Protein AF-A0A7S0JJ02-F1 (afdb_monomer_lite)

Organism: NCBI:txid127549

pLDDT: mean 71.87, std 15.54, range [42.34, 89.69]

Secondary structure (DSSP, 8-state):
---------SSTTTTTT--EEEEE-S---SSSS-HHHHHHHHHHHHHH---EEEEEESS----TTTTT-SEEEEESGGG-HHHHHHHHHS--------------

Foldseek 3Di:
DDDDDDDDDPDPPPLQEDAAEAEDQQPADVQNDDPVVLVVLVVCCVPRVHFYEYEHEEDDDDHNVVSVGPYYDYPCPCVPPVNVVVVVPDPPPPPPPDDDDDDD

Sequence (104 aa):
ALTLLSRPARGEEESLGADLLLISDGELQDPPADEQTMAQLDLLRDAAGFAVHGLLIGRERPTPLDDLCDEVHTFLCAHDPLERLRAAGAPAAQRITDGEDLPP

Structure (mmCIF, N/CA/C/O backbone):
data_AF-A0A7S0JJ02-F1
#
_entry.id   AF-A0A7S0JJ02-F1
#
loop_
_atom_site.group_PDB
_atom_site.id
_atom_site.type_symbol
_atom_site.label_atom_id
_atom_site.label_alt_id
_atom_site.label_comp_id
_atom_site.label_asym_id
_atom_site.label_entity_id
_atom_site.label_seq_id
_atom_site.pdbx_PDB_ins_code
_atom_site.Cartn_x
_atom_site.Cartn_y
_atom_site.Cartn_z
_atom_site.occupancy
_atom_site.B_iso_or_equiv
_atom_site.auth_seq_id
_atom_site.auth_comp_id
_atom_site.auth_asym_id
_atom_site.auth_atom_id
_atom_site.pdbx_PDB_model_num
ATOM 1 N N . ALA A 1 1 ? 8.529 11.271 8.584 1.00 47.88 1 ALA A N 1
ATOM 2 C CA . ALA A 1 1 ? 7.418 10.762 9.403 1.00 47.88 1 ALA A CA 1
ATOM 3 C C . ALA A 1 1 ? 6.108 11.070 8.696 1.00 47.88 1 ALA A C 1
ATOM 5 O O . ALA A 1 1 ? 5.841 12.237 8.417 1.00 47.88 1 ALA A O 1
ATOM 6 N N . LEU A 1 2 ? 5.354 10.031 8.336 1.00 47.19 2 LEU A N 1
ATOM 7 C CA . LEU A 1 2 ? 3.969 10.159 7.883 1.00 47.19 2 LEU A CA 1
ATOM 8 C C . LEU A 1 2 ? 3.094 10.562 9.078 1.00 47.19 2 LEU A C 1
ATOM 10 O O . LEU A 1 2 ? 3.307 10.079 10.184 1.00 47.19 2 LEU A O 1
ATOM 14 N N . THR A 1 3 ? 2.138 11.467 8.875 1.00 47.56 3 THR A N 1
ATOM 15 C CA . THR A 1 3 ? 1.197 11.898 9.919 1.00 47.56 3 THR A CA 1
ATOM 16 C C . THR A 1 3 ? -0.223 11.695 9.418 1.00 47.56 3 THR A C 1
ATOM 18 O O . THR A 1 3 ? -0.605 12.253 8.389 1.00 47.56 3 THR A O 1
ATOM 21 N N . LEU A 1 4 ? -1.011 10.917 10.159 1.00 57.00 4 LEU A N 1
ATOM 22 C CA . LEU A 1 4 ? -2.439 10.749 9.907 1.00 57.00 4 LEU A CA 1
ATOM 23 C C . LEU A 1 4 ? -3.188 12.029 10.277 1.00 57.00 4 LEU A C 1
ATOM 25 O O . LEU A 1 4 ? -3.272 12.414 11.441 1.00 57.00 4 LEU A O 1
ATOM 29 N N . LEU A 1 5 ? -3.749 12.689 9.268 1.00 50.81 5 LEU A N 1
ATOM 30 C CA . LEU A 1 5 ? -4.644 13.826 9.449 1.00 50.81 5 LEU A CA 1
ATOM 31 C C . LEU A 1 5 ? -6.089 13.327 9.431 1.00 50.81 5 LEU A C 1
ATOM 33 O O . LEU A 1 5 ? -6.786 13.432 8.422 1.00 50.81 5 LEU A O 1
ATOM 37 N N . SER A 1 6 ? -6.557 12.781 10.549 1.00 52.38 6 SER A N 1
ATOM 38 C CA . SER A 1 6 ? -7.974 12.467 10.728 1.00 52.38 6 SER A CA 1
ATOM 39 C C . SER A 1 6 ? -8.756 13.773 10.900 1.00 52.38 6 SER A C 1
ATOM 41 O O . SER A 1 6 ? -8.690 14.449 11.928 1.00 52.38 6 SER A O 1
ATOM 43 N N . ARG A 1 7 ? -9.501 14.173 9.863 1.00 47.69 7 ARG A N 1
ATOM 44 C CA . ARG A 1 7 ? -10.527 15.211 10.018 1.00 47.69 7 ARG A CA 1
ATOM 45 C C . ARG A 1 7 ? -11.643 14.657 10.911 1.00 47.69 7 ARG A C 1
ATOM 47 O O . ARG A 1 7 ? -12.046 13.516 10.697 1.00 47.69 7 ARG A O 1
ATOM 54 N N . PRO A 1 8 ? -12.191 15.441 11.857 1.00 42.34 8 PRO A N 1
ATOM 55 C CA . PR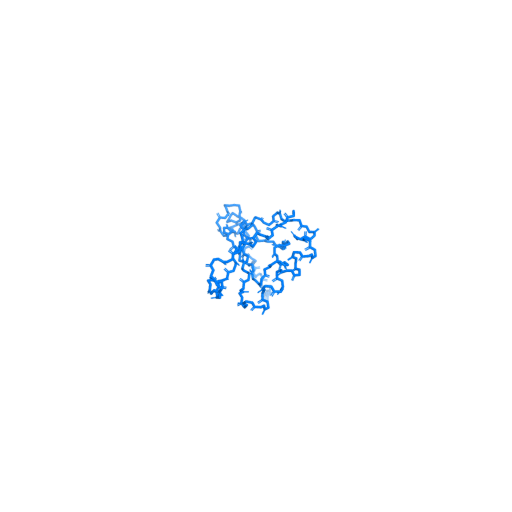O A 1 8 ? -13.420 15.044 12.526 1.00 42.34 8 PRO A CA 1
ATOM 56 C C . PRO A 1 8 ? -14.515 14.954 11.461 1.00 42.34 8 PRO A C 1
ATOM 58 O O . PRO A 1 8 ? -14.838 15.956 10.813 1.00 42.34 8 PRO A O 1
ATOM 61 N N . ALA A 1 9 ? -15.024 13.742 11.240 1.00 51.50 9 ALA A N 1
ATOM 62 C CA . ALA A 1 9 ? -16.113 13.482 10.316 1.00 51.50 9 ALA A CA 1
ATOM 63 C C . ALA A 1 9 ? -17.296 14.388 10.684 1.00 51.50 9 ALA A C 1
ATOM 65 O O . ALA A 1 9 ? -17.822 14.341 11.798 1.00 51.50 9 ALA A O 1
ATOM 66 N N . ARG A 1 10 ? -17.691 15.272 9.765 1.00 47.06 10 ARG A N 1
ATOM 67 C CA . ARG A 1 10 ? -18.959 15.994 9.879 1.00 47.06 10 ARG A CA 1
ATOM 68 C C . ARG A 1 10 ? -20.057 15.024 9.453 1.00 47.06 10 ARG A C 1
ATOM 70 O O . ARG A 1 10 ? -20.470 15.045 8.306 1.00 47.06 10 ARG A O 1
ATOM 77 N N . GLY A 1 11 ? -20.508 14.197 10.388 1.00 45.66 11 GLY A N 1
ATOM 78 C CA . GLY A 1 11 ? -21.528 13.176 10.151 1.00 45.66 11 GLY A CA 1
ATOM 79 C C . GLY A 1 11 ? -20.925 11.782 10.241 1.00 45.66 11 GLY A C 1
ATOM 80 O O . GLY A 1 11 ? -19.986 11.451 9.527 1.00 45.66 11 GLY A O 1
ATOM 81 N N . GLU A 1 12 ? -21.463 10.981 11.150 1.00 47.84 12 GLU A N 1
ATOM 82 C CA . GLU A 1 12 ? -20.958 9.669 11.575 1.00 47.84 12 GLU A CA 1
ATOM 83 C C . GLU A 1 12 ? -21.095 8.562 10.503 1.00 47.84 12 GLU A C 1
ATOM 85 O O . GLU A 1 12 ? -20.876 7.394 10.796 1.00 47.84 12 GLU A O 1
ATOM 90 N N . GLU A 1 13 ? -21.420 8.910 9.252 1.00 50.41 13 GLU A N 1
ATOM 91 C CA . GLU A 1 13 ? -21.792 7.952 8.199 1.00 50.41 13 GLU A CA 1
ATOM 92 C C . GLU A 1 13 ? -20.943 8.046 6.916 1.00 50.41 13 GLU A C 1
ATOM 94 O O . GLU A 1 13 ? -21.052 7.178 6.055 1.00 50.41 13 GLU A O 1
ATOM 99 N N . GLU A 1 14 ? -20.071 9.051 6.759 1.00 50.81 14 GLU A N 1
ATOM 100 C CA . GLU A 1 14 ? -19.434 9.332 5.453 1.00 50.81 14 GLU A CA 1
ATOM 101 C C . GLU A 1 14 ? -18.132 8.544 5.184 1.00 50.81 14 GLU A C 1
ATOM 103 O O . GLU A 1 14 ? -17.632 8.547 4.062 1.00 50.81 14 GLU A O 1
ATOM 108 N N . SER A 1 15 ? -17.597 7.825 6.179 1.00 52.25 15 SER A N 1
ATOM 109 C CA . SER A 1 15 ? -16.372 7.010 6.035 1.00 52.25 15 SER A CA 1
ATOM 110 C C . SER A 1 15 ? -16.631 5.503 5.922 1.00 52.25 15 SER A C 1
ATOM 112 O O . SER A 1 15 ? -15.682 4.724 5.838 1.00 52.25 15 SER A O 1
ATOM 114 N N . LEU A 1 16 ? -17.895 5.069 5.948 1.00 51.38 16 LEU A N 1
ATOM 115 C CA . LEU A 1 16 ? -18.254 3.657 5.810 1.00 51.38 16 LEU A CA 1
ATOM 116 C C . LEU A 1 16 ? -18.085 3.230 4.344 1.00 51.38 16 LEU A C 1
ATOM 118 O O . LEU A 1 16 ? -18.967 3.451 3.517 1.00 51.38 16 LEU A O 1
ATOM 122 N N . GLY A 1 17 ? -16.939 2.618 4.036 1.00 59.62 17 GLY A N 1
ATOM 123 C CA . GLY A 1 17 ? -16.667 1.974 2.746 1.00 59.62 17 GLY A CA 1
ATOM 124 C C . GLY A 1 17 ? -15.774 2.749 1.774 1.00 59.62 17 GLY A C 1
ATOM 125 O O . GLY A 1 17 ? -15.839 2.489 0.576 1.00 59.62 17 GLY A O 1
ATOM 126 N N . ALA A 1 18 ? -14.969 3.706 2.247 1.00 67.44 18 ALA A N 1
ATOM 127 C CA . ALA A 1 18 ? -13.978 4.373 1.403 1.00 67.44 18 ALA A CA 1
ATOM 128 C C . ALA A 1 18 ? -12.593 3.732 1.573 1.00 67.44 18 ALA A C 1
ATOM 130 O O . ALA A 1 18 ? -11.991 3.855 2.637 1.00 67.44 18 ALA A O 1
ATOM 131 N N . ASP A 1 19 ? -12.083 3.100 0.515 1.00 80.25 19 ASP A N 1
ATOM 132 C CA . ASP A 1 19 ? -10.701 2.615 0.457 1.00 80.25 19 ASP A CA 1
ATOM 133 C C . ASP A 1 19 ? -9.702 3.779 0.429 1.00 80.25 19 ASP A C 1
ATOM 135 O O . ASP A 1 19 ? -9.975 4.867 -0.094 1.00 80.25 19 ASP A O 1
ATOM 139 N N . LEU A 1 20 ? -8.519 3.549 0.994 1.00 82.00 20 LEU A N 1
ATOM 140 C CA . LEU A 1 20 ? -7.465 4.545 1.108 1.00 82.00 20 LEU A CA 1
ATOM 141 C C . LEU A 1 20 ? -6.383 4.276 0.061 1.00 82.00 20 LEU A C 1
ATOM 143 O O . LEU A 1 20 ? -5.756 3.226 0.070 1.00 82.00 20 LEU A O 1
ATOM 147 N N . LEU A 1 21 ? -6.144 5.237 -0.833 1.00 86.50 21 LEU A N 1
ATOM 148 C CA . LEU A 1 21 ? -5.090 5.148 -1.844 1.00 86.50 21 LEU A CA 1
ATOM 149 C C . LEU A 1 21 ? -3.874 5.989 -1.431 1.00 86.50 21 LEU A C 1
ATOM 151 O O . LEU A 1 21 ? -3.951 7.219 -1.381 1.00 86.50 21 LEU A O 1
ATOM 155 N N . LEU A 1 22 ? -2.741 5.336 -1.179 1.00 88.00 22 LEU A N 1
ATOM 156 C CA . LEU A 1 22 ? -1.443 5.963 -0.939 1.00 88.00 22 LEU A CA 1
ATOM 157 C C . LEU A 1 22 ? -0.646 6.026 -2.241 1.00 88.00 22 LEU A C 1
ATOM 159 O O . LEU A 1 22 ? -0.446 5.009 -2.887 1.00 88.00 22 LEU A O 1
ATOM 163 N N . ILE A 1 23 ? -0.136 7.197 -2.614 1.00 88.69 23 ILE A N 1
ATOM 164 C CA . ILE A 1 23 ? 0.703 7.362 -3.810 1.00 88.69 23 ILE A CA 1
ATOM 165 C C . ILE A 1 23 ? 2.105 7.780 -3.364 1.00 88.69 23 ILE A C 1
ATOM 167 O O . ILE A 1 23 ? 2.251 8.779 -2.658 1.00 88.69 23 ILE A O 1
ATOM 171 N N . SER A 1 24 ? 3.131 7.029 -3.766 1.00 87.38 24 SER A N 1
ATOM 172 C CA . SER A 1 24 ? 4.530 7.279 -3.393 1.00 87.38 24 SER A CA 1
ATOM 173 C C . SER A 1 24 ? 5.487 6.874 -4.519 1.00 87.38 24 SER A C 1
ATOM 175 O O . SER A 1 24 ? 5.177 6.003 -5.321 1.00 87.38 24 SER A O 1
ATOM 177 N N . ASP A 1 25 ? 6.664 7.491 -4.583 1.00 86.81 25 ASP A N 1
ATOM 178 C CA . ASP A 1 25 ? 7.802 7.084 -5.429 1.00 86.81 25 ASP A CA 1
ATOM 179 C C . ASP A 1 25 ? 8.700 6.016 -4.764 1.00 86.81 25 ASP A C 1
ATOM 181 O O . ASP A 1 25 ? 9.737 5.607 -5.306 1.00 86.81 25 ASP A O 1
ATOM 185 N N . GLY A 1 26 ? 8.305 5.559 -3.573 1.00 84.56 26 GLY A N 1
ATOM 186 C CA . GLY A 1 26 ? 9.024 4.560 -2.799 1.00 84.56 26 GLY A CA 1
ATOM 187 C C . GLY A 1 26 ? 10.226 5.111 -2.036 1.00 84.56 26 GLY A C 1
ATOM 188 O O . GLY A 1 26 ? 11.046 4.312 -1.583 1.00 84.56 26 GLY A O 1
ATOM 189 N N . GLU A 1 27 ? 10.378 6.433 -1.905 1.00 85.44 27 GLU A N 1
ATOM 190 C CA . GLU A 1 27 ? 11.388 7.066 -1.039 1.00 85.44 27 GLU A CA 1
ATOM 191 C C . GLU A 1 27 ? 10.840 7.311 0.377 1.00 85.44 27 GLU A C 1
ATOM 193 O O . GLU A 1 27 ? 10.851 8.420 0.916 1.00 85.44 27 GLU A O 1
ATOM 198 N N . LEU A 1 28 ? 10.326 6.244 0.991 1.00 84.00 28 LEU A N 1
ATOM 199 C CA . LEU A 1 28 ? 9.876 6.251 2.380 1.00 84.00 28 LEU A CA 1
ATOM 200 C C . LEU A 1 28 ? 11.014 5.871 3.333 1.00 84.00 28 LEU A C 1
ATOM 202 O O . LEU A 1 28 ? 11.992 5.226 2.961 1.00 84.00 28 LEU A O 1
ATOM 206 N N . GLN A 1 29 ? 10.870 6.310 4.580 1.00 84.69 29 GLN A N 1
ATOM 207 C CA . GLN A 1 29 ? 11.765 5.937 5.677 1.00 84.69 29 GLN A CA 1
ATOM 208 C C . GLN A 1 29 ? 11.519 4.464 6.031 1.00 84.69 29 GLN A C 1
ATOM 210 O O . GLN A 1 29 ? 10.426 3.964 5.790 1.00 84.69 29 GLN A O 1
ATOM 215 N N . ASP A 1 30 ? 12.510 3.780 6.597 1.00 82.25 30 ASP A N 1
ATOM 216 C CA . ASP A 1 30 ? 12.339 2.434 7.151 1.00 82.25 30 ASP A CA 1
ATOM 217 C C . ASP A 1 30 ? 12.648 2.491 8.660 1.00 82.25 30 ASP A C 1
ATOM 219 O O . ASP A 1 30 ? 13.808 2.731 9.023 1.00 82.25 30 ASP A O 1
ATOM 223 N N . PRO A 1 31 ? 11.640 2.385 9.550 1.00 84.50 31 PRO A N 1
ATOM 224 C CA . PRO A 1 31 ? 10.224 2.111 9.274 1.00 84.50 31 PRO A CA 1
ATOM 225 C C . PRO A 1 31 ? 9.463 3.312 8.663 1.00 84.50 31 PRO A C 1
ATOM 227 O O . PRO A 1 31 ? 9.852 4.469 8.868 1.00 84.50 31 PRO A O 1
ATOM 230 N N . PRO A 1 32 ? 8.352 3.071 7.937 1.00 84.31 32 PRO A N 1
ATOM 231 C CA . PRO A 1 32 ? 7.643 4.105 7.170 1.00 84.31 32 PRO A CA 1
ATOM 232 C C . PRO A 1 32 ? 6.872 5.111 8.033 1.00 84.31 32 PRO A C 1
ATOM 234 O O . PRO A 1 32 ? 6.692 6.275 7.649 1.00 84.31 32 PRO A O 1
ATOM 237 N N . ALA A 1 33 ? 6.450 4.687 9.220 1.00 84.81 33 ALA A N 1
ATOM 238 C CA . ALA A 1 33 ? 5.802 5.513 10.225 1.00 84.81 33 ALA A CA 1
ATOM 239 C C . ALA A 1 33 ? 6.229 5.068 11.632 1.00 84.81 33 ALA A C 1
ATOM 241 O O . ALA A 1 33 ? 6.855 4.022 11.802 1.00 84.81 33 ALA A O 1
ATOM 242 N N . ASP A 1 34 ? 5.912 5.877 12.643 1.00 88.19 34 ASP A N 1
ATOM 243 C CA . ASP A 1 34 ? 6.105 5.462 14.033 1.00 88.19 34 ASP A CA 1
ATOM 244 C C . ASP A 1 34 ? 5.096 4.375 14.449 1.00 88.19 34 ASP A C 1
ATOM 246 O O . ASP A 1 34 ? 4.033 4.217 13.845 1.00 88.19 34 ASP A O 1
ATOM 250 N N . GLU A 1 35 ? 5.430 3.620 15.501 1.00 87.38 35 GLU A N 1
ATOM 251 C CA . GLU A 1 35 ? 4.605 2.510 16.007 1.00 87.38 35 GLU A CA 1
ATOM 252 C C . GLU A 1 35 ? 3.173 2.946 16.347 1.00 87.38 35 GLU A C 1
ATOM 254 O O . GLU A 1 35 ? 2.224 2.191 16.144 1.00 87.38 35 GLU A O 1
ATOM 259 N N . GLN A 1 36 ? 2.999 4.175 16.840 1.00 86.88 36 GLN A N 1
ATOM 260 C CA . GLN A 1 36 ? 1.685 4.706 17.188 1.00 86.88 36 GLN A CA 1
ATOM 261 C C . GLN A 1 36 ? 0.815 4.908 15.941 1.00 86.88 36 GLN A C 1
ATOM 263 O O . GLN A 1 36 ? -0.372 4.585 15.959 1.00 86.88 36 GLN A O 1
ATOM 268 N N . THR A 1 37 ? 1.397 5.432 14.865 1.00 84.56 37 THR A N 1
ATOM 269 C CA . THR A 1 37 ? 0.724 5.651 13.581 1.00 84.56 37 THR A CA 1
ATOM 270 C C . THR A 1 37 ? 0.382 4.324 12.912 1.00 84.56 37 THR A C 1
ATOM 272 O O . THR A 1 37 ? -0.730 4.174 12.409 1.00 84.56 37 THR A O 1
ATOM 275 N N . MET A 1 38 ? 1.292 3.345 12.963 1.00 85.69 38 MET A N 1
ATOM 276 C CA . MET A 1 38 ? 1.032 1.985 12.474 1.00 85.69 38 MET A CA 1
ATOM 277 C C . MET A 1 38 ? -0.142 1.343 13.226 1.00 85.69 38 MET A C 1
ATOM 279 O O . MET A 1 38 ? -1.105 0.906 12.606 1.00 85.69 38 MET A O 1
ATOM 283 N N . ALA A 1 39 ? -0.143 1.408 14.562 1.00 86.19 39 ALA A N 1
ATOM 284 C CA . ALA A 1 39 ? -1.235 0.865 15.371 1.00 86.19 39 ALA A CA 1
ATOM 285 C C . ALA A 1 39 ? -2.586 1.560 15.109 1.00 86.19 39 ALA A C 1
ATOM 287 O O . ALA A 1 39 ? -3.641 0.933 15.183 1.00 86.19 39 ALA A O 1
ATOM 288 N N . GLN A 1 40 ? -2.581 2.861 14.803 1.00 83.31 40 GLN A N 1
ATOM 289 C CA . GLN A 1 40 ? -3.798 3.578 14.411 1.00 83.31 40 GLN A CA 1
ATOM 290 C C . GLN A 1 40 ? -4.316 3.140 13.041 1.00 83.31 40 GLN A C 1
ATOM 292 O O . GLN A 1 40 ? -5.529 3.033 12.876 1.00 83.31 40 GLN A O 1
ATOM 297 N N . LEU A 1 41 ? -3.429 2.883 12.077 1.00 81.56 41 LEU A N 1
ATOM 298 C CA . LEU A 1 41 ? -3.805 2.333 10.773 1.00 81.56 41 LEU A CA 1
ATOM 299 C C . LEU A 1 41 ? -4.462 0.963 10.920 1.00 81.56 41 LEU A C 1
ATOM 301 O O . LEU A 1 41 ? -5.539 0.764 10.365 1.00 81.56 41 LEU A O 1
ATOM 305 N N . ASP A 1 42 ? -3.878 0.076 11.723 1.00 84.06 42 ASP A N 1
ATOM 306 C CA . ASP A 1 42 ? -4.429 -1.261 11.968 1.00 84.06 42 ASP A CA 1
ATOM 307 C C . ASP A 1 42 ? -5.825 -1.189 12.600 1.00 84.06 42 ASP A C 1
ATOM 309 O O . ASP A 1 42 ? -6.771 -1.804 12.112 1.00 84.06 42 ASP A O 1
ATOM 313 N N . LEU A 1 43 ? -5.997 -0.349 13.627 1.00 82.00 43 LEU A N 1
ATOM 314 C CA . LEU A 1 43 ? -7.303 -0.137 14.261 1.00 82.00 43 LEU A CA 1
ATOM 315 C C . LEU A 1 43 ? -8.350 0.405 13.283 1.00 82.00 43 LEU A C 1
ATOM 317 O O . LEU A 1 43 ? -9.522 0.040 13.367 1.00 82.00 43 LEU A O 1
ATOM 321 N N . LEU A 1 44 ? -7.947 1.300 12.382 1.00 75.19 44 LEU A N 1
ATOM 322 C CA . LEU A 1 44 ? -8.842 1.871 11.384 1.00 75.19 44 LEU A CA 1
ATOM 323 C C . LEU A 1 44 ? -9.235 0.832 10.324 1.00 75.19 44 LEU A C 1
ATOM 325 O O . LEU A 1 44 ? -10.417 0.763 9.979 1.00 75.19 44 LEU A O 1
ATOM 329 N N . ARG A 1 45 ? -8.294 -0.005 9.870 1.00 78.81 45 ARG A N 1
ATOM 330 C CA . ARG A 1 45 ? -8.566 -1.130 8.960 1.00 78.81 45 ARG A CA 1
ATOM 331 C C . ARG A 1 45 ? -9.562 -2.108 9.576 1.00 78.81 45 ARG A C 1
ATOM 333 O O . ARG A 1 45 ? -10.587 -2.406 8.964 1.00 78.81 45 ARG A O 1
ATOM 340 N N . ASP A 1 46 ? -9.315 -2.522 10.817 1.00 80.62 46 ASP A N 1
ATOM 341 C CA . ASP A 1 46 ? -10.156 -3.488 11.526 1.00 80.62 46 ASP A CA 1
ATOM 342 C C . ASP A 1 46 ? -11.564 -2.947 11.813 1.00 80.62 46 ASP A C 1
ATOM 344 O O . ASP A 1 46 ? -12.554 -3.673 11.703 1.00 80.62 46 ASP A O 1
ATOM 348 N N . ALA A 1 47 ? -11.675 -1.671 12.196 1.00 73.12 47 ALA A N 1
ATOM 349 C CA . ALA A 1 47 ? -12.944 -1.087 12.623 1.00 73.12 47 ALA A CA 1
ATOM 350 C C . ALA A 1 47 ? -13.843 -0.644 11.460 1.00 73.12 47 ALA A C 1
ATOM 352 O O . ALA A 1 47 ? -15.067 -0.729 11.572 1.00 73.12 47 ALA A O 1
ATOM 353 N N . ALA A 1 48 ? -13.259 -0.131 10.374 1.00 69.44 48 ALA A N 1
ATOM 354 C CA . ALA A 1 48 ? -14.006 0.468 9.268 1.00 69.44 48 ALA A CA 1
ATOM 355 C C . ALA A 1 48 ? -14.013 -0.390 7.992 1.00 69.44 48 ALA A C 1
ATOM 357 O O . ALA A 1 48 ? -14.766 -0.080 7.068 1.00 69.44 48 ALA A O 1
ATOM 358 N N . GLY A 1 49 ? -13.233 -1.478 7.952 1.00 71.75 49 GLY A N 1
ATOM 359 C CA . GLY A 1 49 ? -13.243 -2.447 6.857 1.00 71.75 49 GLY A CA 1
ATOM 360 C C . GLY A 1 49 ? -12.796 -1.878 5.510 1.00 71.75 49 GLY A C 1
ATOM 361 O O . GLY A 1 49 ? -13.227 -2.390 4.480 1.00 71.75 49 GLY A O 1
ATOM 362 N N . PHE A 1 50 ? -11.990 -0.813 5.506 1.00 76.75 50 PHE A N 1
ATOM 363 C CA . PHE A 1 50 ? -11.420 -0.259 4.280 1.00 76.75 50 PHE A CA 1
ATOM 364 C C . PHE A 1 50 ? -10.049 -0.863 3.991 1.00 76.75 50 PHE A C 1
ATOM 366 O O . PHE A 1 50 ? -9.282 -1.141 4.917 1.00 76.75 50 PHE A O 1
ATOM 373 N N . ALA A 1 51 ? -9.734 -1.018 2.707 1.00 83.69 51 ALA A N 1
ATOM 374 C CA . ALA A 1 51 ? -8.417 -1.441 2.256 1.00 83.69 51 ALA A CA 1
ATOM 375 C C . ALA A 1 51 ? -7.498 -0.230 2.045 1.00 83.69 51 ALA A C 1
ATOM 377 O O . ALA A 1 51 ? -7.929 0.843 1.611 1.00 83.69 51 ALA A O 1
ATOM 378 N N . VAL A 1 52 ? -6.212 -0.399 2.331 1.00 87.19 52 VAL A N 1
ATOM 379 C CA . VAL A 1 52 ? -5.152 0.555 2.013 1.00 87.19 52 VAL A CA 1
ATOM 380 C C . VAL A 1 52 ? -4.410 0.065 0.777 1.00 87.19 52 VAL A C 1
ATOM 382 O O . VAL A 1 52 ? -3.590 -0.846 0.845 1.00 87.19 52 VAL A O 1
ATOM 385 N N . HIS A 1 53 ? -4.667 0.699 -0.359 1.00 88.88 53 HIS A N 1
ATOM 386 C CA . HIS A 1 53 ? -3.961 0.440 -1.606 1.00 88.88 53 HIS A CA 1
ATOM 387 C C . HIS A 1 53 ? -2.774 1.392 -1.753 1.00 88.88 53 HIS A C 1
ATOM 389 O O . HIS A 1 53 ? -2.914 2.607 -1.630 1.00 88.88 53 HIS A O 1
ATOM 395 N N . GLY A 1 54 ? -1.605 0.856 -2.071 1.00 88.88 54 GLY A N 1
ATOM 396 C CA . GLY A 1 54 ? -0.421 1.610 -2.453 1.00 88.88 54 GLY A CA 1
ATOM 397 C C . GLY A 1 54 ? -0.316 1.736 -3.968 1.00 88.88 54 GLY A C 1
ATOM 398 O O . GLY A 1 54 ? -0.595 0.798 -4.707 1.00 88.88 54 GLY A O 1
ATOM 399 N N . LEU A 1 55 ? 0.129 2.888 -4.450 1.00 89.69 55 LEU A N 1
ATOM 400 C CA . LEU A 1 55 ? 0.505 3.132 -5.833 1.00 89.69 55 LEU A CA 1
ATOM 401 C C . LEU A 1 55 ? 1.955 3.613 -5.858 1.00 89.69 55 LEU A C 1
ATOM 403 O O . LEU A 1 55 ? 2.242 4.782 -5.581 1.00 89.69 55 LEU A O 1
ATOM 407 N N . LEU A 1 56 ? 2.859 2.697 -6.200 1.00 89.00 56 LEU A N 1
ATOM 408 C CA . LEU A 1 56 ? 4.271 2.969 -6.407 1.00 89.00 56 LEU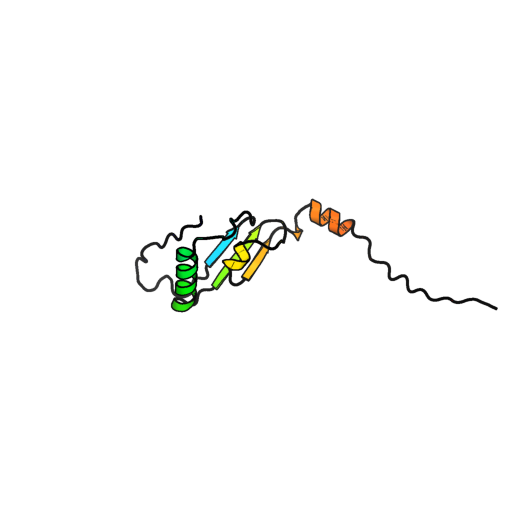 A CA 1
ATOM 409 C C . LEU A 1 56 ? 4.487 3.547 -7.809 1.00 89.00 56 LEU A C 1
ATOM 411 O O . LEU A 1 56 ? 4.241 2.901 -8.832 1.00 89.00 56 LEU A O 1
ATOM 415 N N . ILE A 1 57 ? 4.978 4.778 -7.853 1.00 85.94 57 ILE A N 1
ATOM 416 C CA . ILE A 1 57 ? 5.321 5.484 -9.081 1.00 85.94 57 ILE A CA 1
ATOM 417 C C . ILE A 1 57 ? 6.797 5.250 -9.400 1.00 85.94 57 ILE A C 1
ATOM 419 O O . ILE A 1 57 ? 7.679 5.654 -8.647 1.00 85.94 57 ILE A O 1
ATOM 423 N N . GLY A 1 58 ? 7.073 4.643 -10.556 1.00 80.94 58 GLY A N 1
ATOM 424 C CA . GLY A 1 58 ? 8.434 4.444 -11.049 1.00 80.94 58 GLY A CA 1
ATOM 425 C C . GLY A 1 58 ? 8.858 2.979 -11.053 1.00 80.94 58 GLY A C 1
ATOM 426 O O . GLY A 1 58 ? 8.112 2.113 -11.508 1.00 80.94 58 GLY A O 1
ATOM 427 N N . ARG A 1 59 ? 10.099 2.712 -10.630 1.00 78.75 59 ARG A N 1
ATOM 428 C CA . ARG A 1 59 ? 10.694 1.375 -10.726 1.00 78.75 59 ARG A CA 1
ATOM 429 C C . ARG A 1 59 ? 10.120 0.445 -9.664 1.00 78.75 59 ARG A C 1
ATOM 431 O O . ARG A 1 59 ? 10.228 0.742 -8.477 1.00 78.75 59 ARG A O 1
ATOM 438 N N . GLU A 1 60 ? 9.625 -0.704 -10.106 1.00 82.50 60 GLU A N 1
ATOM 439 C CA . GLU A 1 60 ? 9.200 -1.796 -9.234 1.00 82.50 60 GLU A CA 1
ATOM 440 C C . GLU A 1 60 ? 10.373 -2.292 -8.378 1.00 82.50 60 GLU A C 1
ATOM 442 O O . GLU A 1 60 ? 11.419 -2.712 -8.888 1.00 82.50 60 GLU A O 1
ATOM 447 N N . ARG A 1 61 ? 10.212 -2.172 -7.061 1.00 83.19 61 ARG A N 1
ATOM 448 C CA . ARG A 1 61 ? 11.156 -2.625 -6.039 1.00 83.19 61 ARG A CA 1
ATOM 449 C C . ARG A 1 61 ? 10.411 -2.796 -4.709 1.00 83.19 61 ARG A C 1
ATOM 451 O O . ARG A 1 61 ? 9.406 -2.113 -4.534 1.00 83.19 61 ARG A O 1
ATOM 458 N N . PRO A 1 62 ? 10.919 -3.617 -3.774 1.00 84.62 62 PRO A N 1
ATOM 459 C CA . PRO A 1 62 ? 10.445 -3.602 -2.395 1.00 84.62 62 PRO A CA 1
ATOM 460 C C . PRO A 1 62 ? 10.648 -2.214 -1.781 1.00 84.62 62 PRO A C 1
ATOM 462 O O . PRO A 1 62 ? 11.705 -1.598 -1.968 1.00 84.62 62 PRO A O 1
ATOM 465 N N . THR A 1 63 ? 9.647 -1.716 -1.069 1.00 86.81 63 THR A N 1
ATOM 466 C CA . THR A 1 63 ? 9.648 -0.395 -0.436 1.00 86.81 63 THR A CA 1
ATOM 467 C C . THR A 1 63 ? 8.977 -0.458 0.934 1.00 86.81 63 THR A C 1
ATOM 469 O O . THR A 1 63 ? 8.091 -1.276 1.139 1.00 86.81 63 THR A O 1
ATOM 472 N N . PRO A 1 64 ? 9.274 0.474 1.853 1.00 88.56 64 PRO A N 1
ATOM 473 C CA . PRO A 1 64 ? 8.524 0.582 3.110 1.00 88.56 64 PRO A CA 1
ATOM 474 C C . PRO A 1 64 ? 7.019 0.869 2.923 1.00 88.56 64 PRO A C 1
ATOM 476 O O . PRO A 1 64 ? 6.255 0.861 3.881 1.00 88.56 64 PRO A O 1
ATOM 479 N N . LEU A 1 65 ? 6.568 1.144 1.690 1.00 88.12 65 LEU A N 1
ATOM 480 C CA . LEU A 1 65 ? 5.148 1.232 1.353 1.00 88.12 65 LEU A CA 1
ATOM 481 C C . LEU A 1 65 ? 4.442 -0.126 1.493 1.00 88.12 65 LEU A C 1
ATOM 483 O O . LEU A 1 65 ? 3.253 -0.144 1.801 1.00 88.12 65 LEU A O 1
ATOM 487 N N . ASP A 1 66 ? 5.170 -1.228 1.287 1.00 88.31 66 ASP A N 1
ATOM 488 C CA . ASP A 1 66 ? 4.653 -2.596 1.391 1.00 88.31 66 ASP A CA 1
ATOM 489 C C . ASP A 1 66 ? 4.157 -2.903 2.813 1.00 88.31 66 ASP A C 1
ATOM 491 O O . ASP A 1 66 ? 3.165 -3.602 2.982 1.00 88.31 66 ASP A O 1
ATOM 495 N N . ASP A 1 67 ? 4.772 -2.302 3.834 1.00 88.00 67 ASP A N 1
ATOM 496 C CA . ASP A 1 67 ? 4.343 -2.460 5.230 1.00 88.00 67 ASP A CA 1
ATOM 497 C C . ASP A 1 67 ? 3.088 -1.631 5.558 1.00 88.00 67 ASP A C 1
ATOM 499 O O . ASP A 1 67 ? 2.375 -1.905 6.522 1.00 88.00 67 ASP A O 1
ATOM 503 N N . LEU A 1 68 ? 2.809 -0.594 4.760 1.00 86.81 68 LEU A N 1
ATOM 504 C CA . LEU A 1 68 ? 1.700 0.342 4.961 1.00 86.81 68 LEU A CA 1
ATOM 505 C C . LEU A 1 68 ? 0.443 0.004 4.171 1.00 86.81 68 LEU A C 1
ATOM 507 O O . LEU A 1 68 ? -0.583 0.643 4.404 1.00 86.81 68 LEU A O 1
ATOM 511 N N . CYS A 1 69 ? 0.505 -0.924 3.220 1.00 88.94 69 CYS A N 1
ATOM 512 C CA . CYS A 1 69 ? -0.576 -1.181 2.273 1.00 88.94 69 CYS A CA 1
ATOM 513 C C . CYS A 1 69 ? -0.962 -2.660 2.290 1.00 88.94 69 CYS A C 1
ATOM 515 O O . CYS A 1 69 ? -0.120 -3.524 2.499 1.00 88.94 69 CYS A O 1
ATOM 517 N N . ASP A 1 70 ? -2.236 -2.947 2.057 1.00 88.12 70 ASP A N 1
ATOM 518 C CA . ASP A 1 70 ? -2.727 -4.312 1.861 1.00 88.12 70 ASP A CA 1
ATOM 519 C C . ASP A 1 70 ? -2.314 -4.842 0.478 1.00 88.12 70 ASP A C 1
ATOM 521 O O . ASP A 1 70 ? -2.025 -6.025 0.307 1.00 88.12 70 ASP A O 1
ATOM 525 N N . GLU A 1 71 ? -2.241 -3.947 -0.512 1.00 89.00 71 GLU A N 1
ATOM 526 C CA . GLU A 1 71 ? -1.751 -4.236 -1.858 1.00 89.00 71 GLU A CA 1
ATOM 527 C C . GLU A 1 71 ? -1.004 -3.022 -2.422 1.00 89.00 71 GLU A C 1
ATOM 529 O O . GLU A 1 71 ? -1.467 -1.891 -2.276 1.00 89.00 71 GLU A O 1
ATOM 534 N N . VAL A 1 72 ? 0.131 -3.238 -3.096 1.0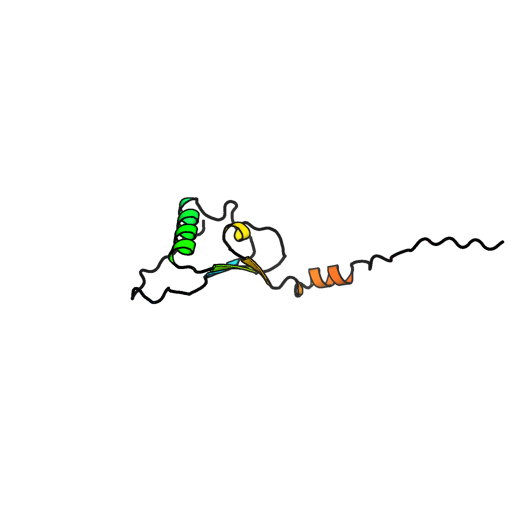0 89.00 72 VAL A N 1
ATOM 535 C CA . VAL A 1 72 ? 0.887 -2.184 -3.790 1.00 89.00 72 VAL A CA 1
ATOM 536 C C . VAL A 1 72 ? 0.856 -2.424 -5.296 1.00 89.00 72 VAL A C 1
ATOM 538 O O . VAL A 1 72 ? 1.341 -3.432 -5.805 1.00 89.00 72 VAL A O 1
ATOM 541 N N . HIS A 1 73 ? 0.324 -1.454 -6.029 1.00 88.25 73 HIS A N 1
ATOM 542 C CA . HIS A 1 73 ? 0.317 -1.420 -7.483 1.00 88.25 73 HIS A CA 1
ATOM 543 C C . HIS A 1 73 ? 1.494 -0.590 -7.997 1.00 88.25 73 HIS A C 1
ATOM 545 O O . HIS A 1 73 ? 1.801 0.469 -7.454 1.00 88.25 73 HIS A O 1
ATOM 551 N N . THR A 1 74 ? 2.120 -1.011 -9.092 1.00 83.25 74 THR A N 1
ATOM 552 C CA . THR A 1 74 ? 3.184 -0.245 -9.752 1.00 83.25 74 THR A CA 1
ATOM 553 C C . THR A 1 74 ? 2.664 0.418 -11.021 1.00 83.25 74 THR A C 1
ATOM 555 O O . THR A 1 74 ? 2.008 -0.204 -11.858 1.00 83.25 74 THR A O 1
ATOM 558 N N . PHE A 1 75 ? 2.961 1.706 -11.193 1.00 73.75 75 PHE A N 1
ATOM 559 C CA . PHE A 1 75 ? 2.606 2.455 -12.398 1.00 73.75 75 PHE A CA 1
ATOM 560 C C . PHE A 1 75 ? 3.851 3.060 -13.043 1.00 73.75 75 PHE A C 1
ATOM 562 O O . PHE A 1 75 ? 4.823 3.408 -12.377 1.00 73.75 75 PHE A O 1
ATOM 569 N N . LEU A 1 76 ? 3.799 3.218 -14.368 1.00 68.38 76 LEU A N 1
ATOM 570 C CA . LEU A 1 76 ? 4.855 3.788 -15.220 1.00 68.38 76 LEU A CA 1
ATOM 571 C C . LEU A 1 76 ? 6.101 2.923 -15.459 1.00 68.38 76 LEU A C 1
ATOM 573 O O . LEU A 1 76 ? 6.842 3.249 -16.383 1.00 68.38 76 LEU A O 1
ATOM 577 N N . CYS A 1 77 ? 6.311 1.803 -14.760 1.00 63.16 77 CYS A N 1
ATOM 578 C CA . CYS A 1 77 ? 7.484 0.948 -15.009 1.00 63.16 77 CYS A CA 1
ATOM 579 C C . CYS A 1 77 ? 7.548 0.449 -16.473 1.00 63.16 77 CYS A C 1
ATOM 581 O O . CYS A 1 77 ? 8.597 0.502 -17.108 1.00 63.16 77 CYS A O 1
ATOM 583 N N . ALA A 1 78 ? 6.407 0.082 -17.070 1.00 64.38 78 ALA A N 1
ATOM 584 C CA . ALA A 1 78 ? 6.319 -0.308 -18.487 1.00 64.38 78 ALA A CA 1
ATOM 585 C C . ALA A 1 78 ? 6.511 0.860 -19.481 1.00 64.38 78 ALA A C 1
ATOM 587 O O . ALA A 1 78 ? 6.714 0.646 -20.680 1.00 64.38 78 ALA A O 1
ATOM 588 N N . HIS A 1 79 ? 6.420 2.101 -19.000 1.00 64.12 79 HIS A N 1
ATOM 589 C CA . HIS A 1 79 ? 6.544 3.313 -19.806 1.00 64.12 79 HIS A CA 1
ATOM 590 C C . HIS A 1 79 ? 7.872 4.046 -19.591 1.00 64.12 79 HIS A C 1
ATOM 592 O O . HIS A 1 79 ? 8.139 4.997 -20.326 1.00 64.12 79 HIS A O 1
ATOM 598 N N . ASP A 1 80 ? 8.719 3.587 -18.664 1.00 70.06 80 ASP A N 1
ATOM 599 C CA . ASP A 1 80 ? 10.080 4.091 -18.497 1.00 70.06 80 ASP A CA 1
ATOM 600 C C . ASP A 1 80 ? 10.892 3.797 -19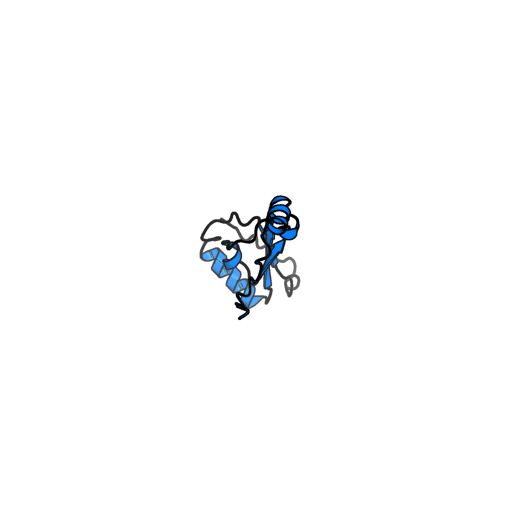.780 1.00 70.06 80 ASP A C 1
ATOM 602 O O . ASP A 1 80 ? 11.070 2.630 -20.153 1.00 70.06 80 ASP A O 1
ATOM 606 N N . PRO A 1 81 ? 11.386 4.828 -20.498 1.00 71.94 81 PRO A N 1
ATOM 607 C CA . PRO A 1 81 ? 12.170 4.645 -21.717 1.00 71.94 81 PRO A CA 1
ATOM 608 C C . PRO A 1 81 ? 13.408 3.759 -21.528 1.00 71.94 81 PRO A C 1
ATOM 610 O O . PRO A 1 81 ? 13.782 3.038 -22.456 1.00 71.94 81 PRO A O 1
ATOM 613 N N . LEU A 1 82 ? 14.034 3.789 -20.346 1.00 69.12 82 LEU A N 1
ATOM 614 C CA . LEU A 1 82 ? 15.197 2.962 -20.031 1.00 69.12 82 LEU A CA 1
ATOM 615 C C . LEU A 1 82 ? 14.800 1.506 -19.801 1.00 69.12 82 LEU A C 1
ATOM 617 O O . LEU A 1 82 ? 15.487 0.616 -20.300 1.00 69.12 82 LEU A O 1
ATOM 621 N N . GLU A 1 83 ? 13.690 1.246 -19.110 1.00 70.38 83 GLU A N 1
ATOM 622 C CA . GLU A 1 83 ? 13.175 -0.121 -18.943 1.00 70.38 83 GLU A CA 1
ATOM 623 C C . GLU A 1 83 ? 12.715 -0.714 -20.276 1.00 70.38 83 GLU A C 1
ATOM 625 O O . GLU A 1 83 ? 13.030 -1.861 -20.591 1.00 70.38 83 GLU A O 1
ATOM 630 N N . ARG A 1 84 ? 12.073 0.084 -21.136 1.00 72.19 84 ARG A N 1
ATOM 631 C CA . ARG A 1 84 ? 11.719 -0.348 -22.497 1.00 72.19 84 ARG A CA 1
ATOM 632 C C . ARG A 1 84 ? 12.950 -0.694 -23.333 1.00 72.19 84 ARG A C 1
ATOM 634 O O . ARG A 1 84 ? 12.918 -1.665 -24.088 1.0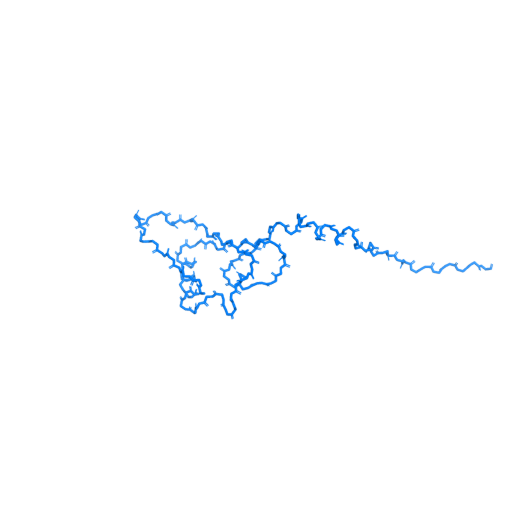0 72.19 84 ARG A O 1
ATOM 641 N N . LEU A 1 85 ? 14.035 0.069 -23.193 1.00 73.38 85 LEU A N 1
ATOM 642 C CA . LEU A 1 85 ? 15.303 -0.219 -23.864 1.00 73.38 85 LEU A CA 1
ATOM 643 C C . LEU A 1 85 ? 15.967 -1.487 -23.303 1.00 73.38 85 LEU A C 1
ATOM 645 O O . LEU A 1 85 ? 16.462 -2.303 -24.078 1.00 73.38 85 LEU A O 1
ATOM 649 N N . ARG A 1 86 ? 15.944 -1.688 -21.978 1.00 75.69 86 ARG A N 1
ATOM 650 C CA . ARG A 1 86 ? 16.451 -2.909 -21.323 1.00 75.69 86 ARG A CA 1
ATOM 651 C C . ARG A 1 86 ? 15.678 -4.148 -21.765 1.00 75.69 86 ARG A C 1
ATOM 653 O O . ARG A 1 86 ? 16.301 -5.135 -22.141 1.00 75.69 86 ARG A O 1
ATOM 660 N N . ALA A 1 87 ? 14.348 -4.083 -21.782 1.00 74.81 87 ALA A N 1
ATOM 661 C CA . ALA A 1 87 ? 13.491 -5.174 -22.241 1.00 74.81 87 ALA A CA 1
ATOM 662 C C . ALA A 1 87 ? 13.727 -5.509 -23.724 1.00 74.81 87 ALA A C 1
ATOM 664 O O . ALA A 1 87 ? 13.757 -6.679 -24.091 1.00 74.81 87 ALA A O 1
ATOM 665 N N . ALA A 1 88 ? 13.957 -4.499 -24.570 1.00 76.62 88 ALA A N 1
ATOM 666 C CA . ALA A 1 88 ? 14.305 -4.699 -25.978 1.00 76.62 88 ALA A CA 1
ATOM 667 C C . ALA A 1 88 ? 15.732 -5.248 -26.186 1.00 76.62 88 ALA A C 1
ATOM 669 O O . ALA A 1 88 ? 16.005 -5.869 -27.211 1.00 76.62 88 ALA A O 1
ATOM 670 N N . GLY A 1 89 ? 16.640 -5.007 -25.235 1.00 69.75 89 GLY A N 1
ATOM 671 C CA . GLY A 1 89 ? 18.029 -5.469 -25.264 1.00 69.75 89 GLY A CA 1
ATOM 672 C C . GLY A 1 89 ? 18.280 -6.803 -24.555 1.00 69.75 89 GLY A C 1
ATOM 673 O O . GLY A 1 89 ? 19.399 -7.311 -24.622 1.00 69.75 89 GLY A O 1
ATOM 674 N N . ALA A 1 90 ? 17.283 -7.376 -23.875 1.00 58.66 90 ALA A N 1
ATOM 675 C CA . ALA A 1 90 ? 17.418 -8.677 -23.236 1.00 58.66 90 ALA A CA 1
ATOM 676 C C . ALA A 1 90 ? 17.573 -9.760 -24.320 1.00 58.66 90 ALA A C 1
ATOM 678 O O . ALA A 1 90 ? 16.691 -9.892 -25.175 1.00 58.66 90 ALA A O 1
ATOM 679 N N . PRO A 1 91 ? 18.670 -10.542 -24.330 1.00 54.09 91 PRO A N 1
ATOM 680 C CA . PRO A 1 91 ? 18.797 -11.632 -25.279 1.00 54.09 91 PRO A CA 1
ATOM 681 C C . PRO A 1 91 ? 17.672 -12.624 -25.001 1.00 54.09 91 PRO A C 1
ATOM 683 O O . PRO A 1 91 ? 17.541 -13.129 -23.885 1.00 54.09 91 PRO A O 1
ATOM 686 N N . ALA A 1 92 ? 16.857 -12.906 -26.022 1.00 52.41 92 ALA A N 1
ATOM 687 C CA . ALA A 1 92 ? 16.010 -14.084 -26.014 1.00 52.41 92 ALA A CA 1
ATOM 688 C C . ALA A 1 92 ? 16.933 -15.254 -25.680 1.00 52.41 92 ALA A C 1
ATOM 690 O O . ALA A 1 92 ? 17.849 -15.538 -26.453 1.00 52.41 92 ALA A O 1
ATOM 691 N N . ALA A 1 93 ? 16.760 -15.859 -24.504 1.00 50.56 93 ALA A N 1
ATOM 692 C CA . ALA A 1 93 ? 17.492 -17.050 -24.126 1.00 50.56 93 ALA A CA 1
ATOM 693 C C . ALA A 1 93 ? 17.205 -18.098 -25.206 1.00 50.56 93 ALA A C 1
ATOM 695 O O . ALA A 1 93 ? 16.149 -18.734 -25.218 1.00 50.56 93 ALA A O 1
ATOM 696 N N . GLN A 1 94 ? 18.112 -18.199 -26.178 1.00 49.25 94 GLN A N 1
ATOM 697 C CA . GLN A 1 94 ? 18.098 -19.251 -27.167 1.00 49.25 94 GLN A CA 1
ATOM 698 C C . GLN A 1 94 ? 18.213 -20.534 -26.365 1.00 49.25 94 GLN A C 1
ATOM 700 O O . GLN A 1 94 ? 19.234 -20.809 -25.737 1.00 49.25 94 GLN A O 1
ATOM 705 N N . ARG A 1 95 ? 17.126 -21.305 -26.361 1.00 46.81 95 ARG A N 1
ATOM 706 C CA . ARG A 1 95 ? 17.183 -22.735 -26.102 1.00 46.81 95 ARG A CA 1
ATOM 707 C C . ARG A 1 95 ? 18.069 -23.331 -27.191 1.00 46.81 95 ARG A C 1
ATOM 709 O O . ARG A 1 95 ? 17.576 -23.728 -28.241 1.00 46.81 95 ARG A O 1
ATOM 716 N N . ILE A 1 96 ? 19.376 -23.330 -26.957 1.00 51.41 96 ILE A N 1
ATOM 717 C CA . ILE A 1 96 ? 20.288 -24.250 -27.619 1.00 51.41 96 ILE A CA 1
ATOM 718 C C . ILE A 1 96 ? 19.926 -25.605 -27.020 1.00 51.41 96 ILE A C 1
ATOM 720 O O . ILE A 1 96 ? 20.291 -25.926 -25.893 1.00 51.41 96 ILE A O 1
ATOM 724 N N . THR A 1 97 ? 19.063 -26.346 -27.708 1.00 50.72 97 THR A N 1
ATOM 725 C CA . THR A 1 97 ? 18.958 -27.780 -27.475 1.00 50.72 97 THR A CA 1
ATOM 726 C C . THR A 1 97 ? 20.179 -28.398 -28.130 1.00 50.72 97 THR A C 1
ATOM 728 O O . THR A 1 97 ? 20.225 -28.519 -29.354 1.00 50.72 97 THR A O 1
ATOM 731 N N . ASP A 1 98 ? 21.175 -28.726 -27.312 1.00 50.44 98 ASP A N 1
ATOM 732 C CA . ASP A 1 98 ? 22.250 -29.628 -27.697 1.00 50.44 98 ASP A CA 1
ATOM 733 C C . ASP A 1 98 ? 21.623 -30.968 -28.099 1.00 50.44 98 ASP A C 1
ATOM 735 O O . ASP A 1 98 ? 20.959 -31.636 -27.305 1.00 50.44 98 ASP A O 1
ATOM 739 N N . GLY A 1 99 ? 21.779 -31.316 -29.37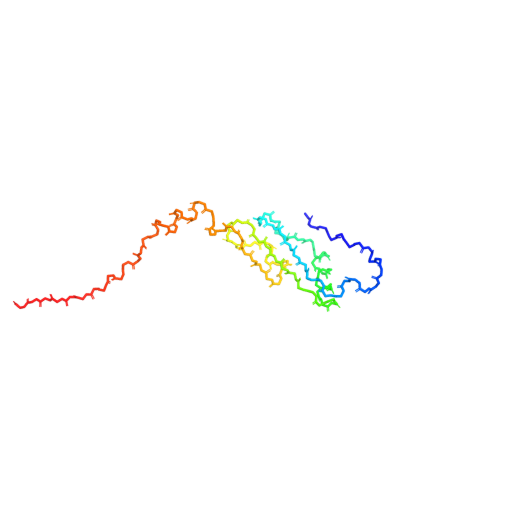0 1.00 47.25 99 GLY A N 1
ATOM 740 C CA . GLY A 1 99 ? 21.345 -32.573 -29.955 1.00 47.25 99 GLY A CA 1
ATOM 741 C C . GLY A 1 99 ? 22.357 -32.965 -31.014 1.00 47.25 99 GLY A C 1
ATOM 742 O O . GLY A 1 99 ? 22.197 -32.621 -32.181 1.00 47.25 99 GLY A O 1
ATOM 743 N N . GLU A 1 100 ? 23.437 -33.597 -30.559 1.00 51.59 100 GLU A N 1
ATOM 744 C CA . GLU A 1 100 ? 24.376 -34.366 -31.372 1.00 51.59 100 GLU A CA 1
ATOM 745 C C . GLU A 1 100 ? 23.627 -35.255 -32.372 1.00 51.59 100 GLU A C 1
ATOM 747 O O . GLU A 1 100 ? 22.877 -36.137 -31.967 1.00 51.59 100 GLU A O 1
ATOM 752 N N . ASP A 1 101 ? 23.900 -35.072 -33.662 1.00 46.62 101 ASP A N 1
ATOM 753 C CA . ASP A 1 101 ? 23.767 -36.136 -34.654 1.00 46.62 101 ASP A CA 1
ATOM 754 C C . ASP A 1 101 ? 25.091 -36.214 -35.423 1.00 46.62 101 ASP A C 1
ATOM 756 O O . ASP A 1 101 ? 25.422 -35.370 -36.261 1.00 46.62 101 ASP A O 1
ATOM 760 N N . LEU A 1 102 ? 25.884 -37.224 -35.065 1.00 45.50 102 LEU A N 1
ATOM 761 C CA . LEU A 1 102 ? 27.100 -37.633 -35.756 1.00 45.50 102 LEU A CA 1
ATOM 762 C C . LEU A 1 102 ? 26.689 -38.577 -36.902 1.00 45.50 102 LEU A C 1
ATOM 764 O O . LEU A 1 102 ? 26.127 -39.638 -36.614 1.00 45.50 102 LEU A O 1
ATOM 768 N N . PRO A 1 103 ? 26.933 -38.260 -38.187 1.00 56.72 103 PRO A N 1
ATOM 769 C CA . PRO A 1 103 ? 26.720 -39.240 -39.244 1.00 56.72 103 PRO A CA 1
ATOM 770 C C . PRO A 1 103 ? 27.901 -40.231 -39.316 1.00 56.72 103 PRO A C 1
ATOM 772 O O . PRO A 1 103 ? 29.022 -39.860 -38.951 1.00 56.72 103 PRO A O 1
ATOM 775 N N . PRO A 1 104 ? 27.656 -41.480 -39.762 1.00 61.59 104 PRO A N 1
ATOM 776 C CA . PRO A 1 104 ? 28.680 -42.520 -39.890 1.00 61.59 104 PRO A CA 1
ATOM 777 C C . PRO A 1 104 ? 29.714 -42.237 -40.988 1.00 61.59 104 PRO A C 1
ATOM 779 O O . PRO A 1 104 ? 29.362 -41.582 -41.998 1.00 61.59 104 PRO A O 1
#

Radius of gyration: 22.71 Å; chains: 1; bounding box: 50×58×57 Å